Protein AF-A0A143XKQ2-F1 (afdb_monomer_lite)

Secondary structure (DSSP, 8-state):
------S-----------SS-SBS-SEEESSGGGT--TTSPPEEEE-TTT--EEEEE-TT-BBTT---BTTGGGTGGGBPTTTTSSB-SSEEEEEE-TTS-EEEEEEEPBSS-TT-STTS--------EEEEEEE-TTS-B-S-BEEEEETTEE------

Foldseek 3Di:
DDDDDDDDDDDDDPDPQDPDFFWSDQKDAADVVQPDDLPDDFTWTQQRPPRDIDGQADSNQAGPPAQAEPPVVVCVVFAAVCQRRRGRNGMKGKDQDPVRKMKIKGWTDGHPLPQDDVVRGDDDLRFTWIWMFIAGSVRDTPHHIYTQGTRPDGPDDDDD

Structure (mmCIF, N/CA/C/O backbone):
data_AF-A0A143XKQ2-F1
#
_entry.id   AF-A0A143XKQ2-F1
#
loop_
_atom_site.group_PDB
_atom_site.id
_atom_site.type_symbol
_atom_site.label_atom_id
_atom_site.label_alt_id
_atom_site.label_comp_id
_atom_site.label_asym_id
_atom_site.label_entity_id
_atom_site.label_seq_id
_atom_site.pdbx_PDB_ins_code
_atom_site.Cartn_x
_atom_site.Cartn_y
_atom_site.Cartn_z
_atom_site.occupancy
_atom_site.B_iso_or_equiv
_atom_site.auth_seq_id
_atom_site.auth_comp_id
_atom_site.auth_asym_id
_atom_site.auth_atom_id
_atom_site.pdbx_PDB_model_num
ATOM 1 N N . MET A 1 1 ? 0.041 45.764 -10.660 1.00 35.25 1 MET A N 1
ATOM 2 C CA . MET A 1 1 ? 0.564 44.542 -11.316 1.00 35.25 1 MET A CA 1
ATOM 3 C C . MET A 1 1 ? 1.151 43.621 -10.250 1.00 35.25 1 MET A C 1
ATOM 5 O O . MET A 1 1 ? 2.042 44.050 -9.536 1.00 35.25 1 MET A O 1
ATOM 9 N N . LYS A 1 2 ? 0.608 42.405 -10.085 1.00 35.50 2 LYS A N 1
ATOM 10 C CA . LYS A 1 2 ? 1.084 41.370 -9.143 1.00 35.50 2 LYS A CA 1
ATOM 11 C C . LYS A 1 2 ? 1.780 40.246 -9.924 1.00 35.50 2 LYS A C 1
ATOM 13 O O . LYS A 1 2 ? 1.107 39.604 -10.721 1.00 35.50 2 LYS A O 1
ATOM 18 N N . LYS A 1 3 ? 3.065 39.996 -9.649 1.00 36.78 3 LYS A N 1
ATOM 19 C CA . LYS A 1 3 ? 3.848 38.750 -9.857 1.00 36.78 3 LYS A CA 1
ATOM 20 C C . LYS A 1 3 ? 5.045 38.849 -8.883 1.00 36.78 3 LYS A C 1
ATOM 22 O O . LYS A 1 3 ? 5.564 39.944 -8.738 1.00 36.78 3 LYS A O 1
ATOM 27 N N . ASN A 1 4 ? 5.502 37.853 -8.125 1.00 32.88 4 ASN A N 1
ATOM 28 C CA . ASN A 1 4 ? 5.405 36.399 -8.219 1.00 32.88 4 ASN A CA 1
ATOM 29 C C . ASN A 1 4 ? 5.276 35.765 -6.819 1.00 32.88 4 ASN A C 1
ATOM 31 O O . ASN A 1 4 ? 5.901 36.213 -5.861 1.00 32.88 4 ASN A O 1
ATOM 35 N N . LYS A 1 5 ? 4.472 34.699 -6.743 1.00 48.22 5 LYS A N 1
ATOM 36 C CA . LYS A 1 5 ? 4.457 33.692 -5.671 1.00 48.22 5 LYS A CA 1
ATOM 37 C C . LYS A 1 5 ? 5.546 32.640 -5.958 1.00 48.22 5 LYS A C 1
ATOM 39 O O . LYS A 1 5 ? 5.983 32.543 -7.101 1.00 48.22 5 LYS A O 1
ATOM 44 N N . ASN A 1 6 ? 5.869 31.827 -4.947 1.00 41.97 6 ASN A N 1
ATOM 45 C CA . ASN A 1 6 ? 6.800 30.677 -4.933 1.00 41.97 6 ASN A CA 1
ATOM 46 C C . ASN A 1 6 ? 8.222 31.118 -4.531 1.00 41.97 6 ASN A C 1
ATOM 48 O O . ASN A 1 6 ? 8.847 31.905 -5.227 1.00 41.97 6 ASN A O 1
ATOM 52 N N . HIS A 1 7 ? 8.809 30.721 -3.400 1.00 35.50 7 HIS A N 1
ATOM 53 C CA . HIS A 1 7 ? 9.115 29.337 -3.012 1.00 35.50 7 HIS A CA 1
ATOM 54 C C . HIS A 1 7 ? 9.458 29.239 -1.510 1.00 35.50 7 HIS A C 1
ATOM 56 O O . HIS A 1 7 ? 10.506 28.730 -1.124 1.00 35.50 7 HIS A O 1
ATOM 62 N N . LYS A 1 8 ? 8.624 29.796 -0.629 1.00 30.66 8 LYS A N 1
ATOM 63 C CA . LYS A 1 8 ? 8.932 29.812 0.809 1.00 30.66 8 LYS A CA 1
ATOM 64 C C . LYS A 1 8 ? 7.759 29.318 1.636 1.00 30.66 8 LYS A C 1
ATOM 66 O O . LYS A 1 8 ? 7.209 30.060 2.436 1.00 30.66 8 LYS A O 1
ATOM 71 N N . TRP A 1 9 ? 7.364 28.070 1.414 1.00 31.11 9 TRP A N 1
ATOM 72 C CA . TRP A 1 9 ? 6.480 27.381 2.341 1.00 31.11 9 TRP A CA 1
ATOM 73 C C . TRP A 1 9 ? 6.950 25.953 2.559 1.00 31.11 9 TRP A C 1
ATOM 75 O O . TRP A 1 9 ? 7.309 25.261 1.615 1.00 31.11 9 TRP A O 1
ATOM 85 N N . ILE A 1 10 ? 6.821 25.557 3.825 1.00 40.94 10 ILE A N 1
ATOM 86 C CA . ILE A 1 10 ? 6.933 24.211 4.377 1.00 40.94 10 ILE A CA 1
ATOM 87 C C . ILE A 1 10 ? 8.369 23.839 4.763 1.00 40.94 10 ILE A C 1
ATOM 89 O O . ILE A 1 10 ? 9.165 23.405 3.948 1.00 40.94 10 ILE A O 1
ATOM 93 N N . ILE A 1 11 ? 8.700 24.087 6.033 1.00 38.91 11 ILE A N 1
ATOM 94 C CA . ILE A 1 11 ? 9.202 23.120 7.031 1.00 38.91 11 ILE A CA 1
ATOM 95 C C . ILE A 1 11 ? 9.526 23.965 8.269 1.00 38.91 11 ILE A C 1
ATOM 97 O O . ILE A 1 11 ? 10.622 24.494 8.425 1.00 38.91 11 ILE A O 1
ATOM 101 N N . LYS A 1 12 ? 8.518 24.167 9.114 1.00 32.38 12 LYS A N 1
ATOM 102 C CA . LYS A 1 12 ? 8.643 24.500 10.539 1.00 32.38 12 LYS A CA 1
ATOM 103 C C . LYS A 1 12 ? 7.234 24.480 11.106 1.00 32.38 12 LYS A C 1
ATOM 105 O O . LYS A 1 12 ? 6.545 25.488 11.073 1.00 32.38 12 LYS A O 1
ATOM 110 N N . ASN A 1 13 ? 6.804 23.282 11.469 1.00 29.53 13 ASN A N 1
ATOM 111 C CA . ASN A 1 13 ? 5.953 22.967 12.609 1.00 29.53 13 ASN A CA 1
ATOM 112 C C . ASN A 1 13 ? 5.901 21.441 12.647 1.00 29.53 13 ASN A C 1
ATOM 114 O O . ASN A 1 13 ? 5.553 20.812 11.649 1.00 29.53 13 ASN A O 1
ATOM 118 N N . TYR A 1 14 ? 6.346 20.858 13.759 1.00 41.28 14 TYR A N 1
ATOM 119 C CA . TYR A 1 14 ? 5.989 19.489 14.107 1.00 41.28 14 TYR A CA 1
ATOM 120 C C . TYR A 1 14 ? 4.462 19.433 14.072 1.00 41.28 14 TYR A C 1
ATOM 122 O O . TYR A 1 14 ? 3.805 20.143 14.830 1.00 41.28 14 TYR A O 1
ATOM 130 N N . VAL A 1 15 ? 3.916 18.703 13.105 1.00 34.47 15 VAL A N 1
ATOM 131 C CA . VAL A 1 15 ? 2.475 18.504 12.985 1.00 34.47 15 VAL A CA 1
ATOM 132 C C . VAL A 1 15 ? 2.133 17.403 13.976 1.00 34.47 15 VAL A C 1
ATOM 134 O O . VAL A 1 15 ? 2.682 16.306 13.886 1.00 34.47 15 VAL A O 1
ATOM 137 N N . GLU A 1 16 ? 1.296 17.729 14.956 1.00 37.97 16 GLU A N 1
ATOM 138 C CA . GLU A 1 16 ? 0.669 16.754 15.842 1.00 37.97 16 GLU A CA 1
ATOM 139 C C . GLU A 1 16 ? 0.089 15.613 14.999 1.00 37.97 16 GLU A C 1
ATOM 141 O O . GLU A 1 16 ? -0.654 15.843 14.042 1.00 37.97 16 GLU A O 1
ATOM 146 N N . THR A 1 17 ? 0.473 14.381 15.333 1.00 43.38 17 THR A N 1
ATOM 147 C CA . THR A 1 17 ? -0.128 13.153 14.804 1.00 43.38 17 THR A CA 1
ATOM 148 C C . THR A 1 17 ? -1.656 13.296 14.848 1.00 43.38 17 THR A C 1
ATOM 150 O O . THR A 1 17 ? -2.164 13.695 15.900 1.00 43.38 17 THR A O 1
ATOM 153 N N . PRO A 1 18 ? -2.399 13.013 13.759 1.00 41.81 18 PRO A N 1
ATOM 154 C CA . PRO A 1 18 ? -3.845 13.222 13.728 1.00 41.81 18 PRO A CA 1
ATOM 155 C C . PRO A 1 18 ? -4.526 12.508 14.899 1.00 41.81 18 PRO A C 1
ATOM 157 O O . PRO A 1 18 ? -4.201 11.355 15.183 1.00 41.81 18 PRO A O 1
ATOM 160 N N . SER A 1 19 ? -5.467 13.175 15.572 1.00 48.06 19 SER A N 1
ATOM 161 C CA . SER A 1 19 ? -6.166 12.589 16.720 1.00 48.06 19 SER A CA 1
ATOM 162 C C . SER A 1 19 ? -7.139 11.474 16.330 1.00 48.06 19 SER A C 1
ATOM 164 O O . SER A 1 19 ? -7.484 10.674 17.193 1.00 48.06 19 SER A O 1
ATOM 166 N N . GLU A 1 20 ? -7.588 11.395 15.070 1.00 54.88 20 GLU A N 1
ATOM 167 C CA . GLU A 1 20 ? -8.663 10.475 14.671 1.00 54.88 20 GLU A CA 1
ATOM 168 C C . GLU A 1 20 ? -8.445 9.883 13.262 1.00 54.88 20 GLU A C 1
ATOM 170 O O . GLU A 1 20 ? -8.943 10.373 12.255 1.00 54.88 20 GLU A O 1
ATOM 175 N N . TYR A 1 21 ? -7.661 8.803 13.262 1.00 67.81 21 TYR A N 1
ATOM 176 C CA . TYR A 1 21 ? -7.835 7.548 12.518 1.00 67.81 21 TYR A CA 1
ATOM 177 C C . TYR A 1 21 ? -7.705 7.397 10.983 1.00 67.81 21 TYR A C 1
ATOM 179 O O . TYR A 1 21 ? -7.991 8.311 10.214 1.00 67.81 21 TYR A O 1
ATOM 187 N N . PRO A 1 22 ? -7.350 6.168 10.515 1.00 79.75 22 PRO A N 1
ATOM 188 C CA . PRO A 1 22 ? -6.743 5.073 11.286 1.00 79.75 22 PRO A CA 1
ATOM 189 C C . PRO A 1 22 ? -5.237 4.939 11.066 1.00 79.75 22 PRO A C 1
ATOM 191 O O . PRO A 1 22 ? -4.598 4.210 11.806 1.00 79.75 22 PRO A O 1
ATOM 194 N N . PHE A 1 23 ? -4.643 5.621 10.087 1.00 85.00 23 P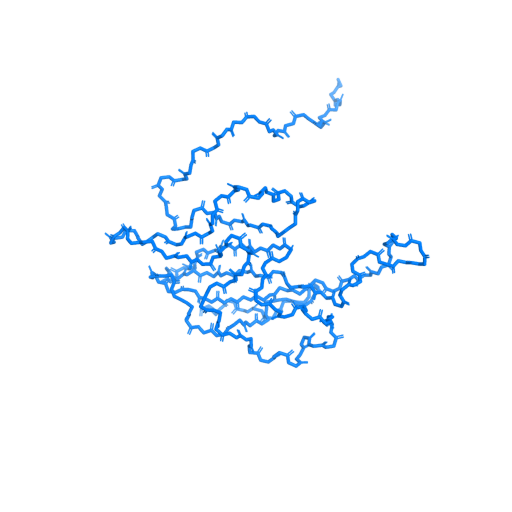HE A N 1
ATOM 195 C CA . PHE A 1 23 ? -3.208 5.507 9.843 1.00 85.00 23 PHE A CA 1
ATOM 196 C C . PHE A 1 23 ? -2.449 6.646 10.515 1.00 85.00 23 PHE A C 1
ATOM 198 O O . PHE A 1 23 ? -2.811 7.814 10.362 1.00 85.00 23 PHE A O 1
ATOM 205 N N . THR A 1 24 ? -1.347 6.324 11.198 1.00 85.44 24 THR A N 1
ATOM 206 C CA . THR A 1 24 ? -0.419 7.337 11.738 1.00 85.44 24 THR A CA 1
ATOM 207 C C . THR A 1 24 ? 0.141 8.239 10.636 1.00 85.44 24 THR A C 1
ATOM 209 O O . THR A 1 24 ? 0.454 9.400 10.894 1.00 85.44 24 THR A O 1
ATOM 212 N N . GLN A 1 25 ? 0.222 7.720 9.405 1.00 82.75 25 GLN A N 1
ATOM 213 C CA . GLN A 1 25 ? 0.564 8.437 8.179 1.00 82.75 25 GLN A CA 1
ATOM 214 C C . GLN A 1 25 ? -0.237 7.899 6.990 1.00 82.75 25 GLN A C 1
ATOM 216 O O . GLN A 1 25 ? -0.273 6.699 6.738 1.00 82.75 25 GLN A O 1
ATOM 221 N N . TRP A 1 26 ? -0.816 8.808 6.208 1.00 83.06 26 TRP A N 1
ATOM 222 C CA . TRP A 1 26 ? -1.581 8.476 5.000 1.00 83.06 26 TRP A CA 1
ATOM 223 C C . TRP A 1 26 ? -0.731 8.391 3.729 1.00 83.06 26 TRP A C 1
ATOM 225 O O . TRP A 1 26 ? -1.185 7.852 2.723 1.00 83.06 26 TRP A O 1
ATOM 235 N N . LEU A 1 27 ? 0.483 8.940 3.765 1.00 82.31 27 LEU A N 1
ATOM 236 C CA . LEU A 1 27 ? 1.441 8.971 2.666 1.00 82.31 27 LEU A CA 1
ATOM 237 C C . LEU A 1 27 ? 2.841 8.774 3.243 1.00 82.31 27 LEU A C 1
ATOM 239 O O . LEU A 1 27 ? 3.224 9.474 4.177 1.00 82.31 27 LEU A O 1
ATOM 243 N N . VAL A 1 28 ? 3.588 7.839 2.670 1.00 80.81 28 VAL A N 1
ATOM 244 C CA . VAL A 1 28 ? 4.942 7.475 3.096 1.00 80.81 28 VAL A CA 1
ATOM 245 C C . VAL A 1 28 ? 5.857 7.361 1.885 1.00 80.81 28 VAL A C 1
ATOM 247 O O . VAL A 1 28 ? 5.417 6.932 0.818 1.00 80.81 28 VAL A O 1
ATOM 250 N N . TYR A 1 29 ? 7.122 7.736 2.067 1.00 79.69 29 TYR A N 1
ATOM 251 C CA . TYR A 1 29 ? 8.178 7.634 1.063 1.00 79.69 29 TYR A CA 1
ATOM 252 C C . TYR A 1 29 ? 9.348 6.796 1.582 1.00 79.69 29 TYR A C 1
ATOM 254 O O . TYR A 1 29 ? 9.602 6.761 2.788 1.00 79.69 29 TYR A O 1
ATOM 262 N N . GLY A 1 30 ? 10.053 6.127 0.669 1.00 71.12 30 GLY A N 1
ATOM 263 C CA . GLY A 1 30 ? 11.114 5.178 1.020 1.00 71.12 30 GLY A CA 1
ATOM 264 C C . GLY A 1 30 ? 12.539 5.713 1.042 1.00 71.12 30 GLY A C 1
ATOM 265 O O . GLY A 1 30 ? 13.379 5.148 1.734 1.00 71.12 30 GLY A O 1
ATOM 266 N N . ALA A 1 31 ? 12.827 6.801 0.323 1.00 68.38 31 ALA A N 1
ATOM 267 C CA . ALA A 1 31 ? 14.176 7.366 0.229 1.00 68.38 31 ALA A CA 1
ATOM 268 C C . ALA A 1 31 ? 14.235 8.818 0.719 1.00 68.38 31 ALA A C 1
ATOM 270 O O . ALA A 1 31 ? 13.273 9.577 0.575 1.00 68.38 31 ALA A O 1
ATOM 271 N N . GLU A 1 32 ? 15.381 9.224 1.283 1.00 63.06 32 GLU A N 1
ATOM 272 C CA . GLU A 1 32 ? 15.579 10.569 1.860 1.00 63.06 32 GLU A CA 1
ATOM 273 C C . GLU A 1 32 ? 15.353 11.684 0.831 1.00 63.06 32 GLU A C 1
ATOM 275 O O . GLU A 1 32 ? 14.764 12.718 1.148 1.00 63.06 32 GLU A O 1
ATOM 280 N N . ILE A 1 33 ? 15.723 11.437 -0.431 1.00 60.19 33 ILE A N 1
ATOM 281 C CA . ILE A 1 33 ? 15.477 12.349 -1.560 1.00 60.19 33 ILE A CA 1
ATOM 282 C C . ILE A 1 33 ? 13.983 12.625 -1.800 1.00 60.19 33 ILE A C 1
ATOM 284 O O . ILE A 1 33 ? 13.633 13.632 -2.410 1.00 60.19 33 ILE A O 1
ATOM 288 N N . TYR A 1 34 ? 13.103 11.756 -1.295 1.00 56.75 34 TYR A N 1
ATOM 289 C CA . TYR A 1 34 ? 11.647 11.873 -1.373 1.00 56.75 34 TYR A CA 1
ATOM 290 C C . TYR A 1 34 ? 11.015 12.321 -0.045 1.00 56.75 34 TYR A C 1
ATOM 292 O O . TYR A 1 34 ? 9.796 12.299 0.097 1.00 56.75 34 TYR A O 1
ATOM 300 N N . GLY A 1 35 ? 11.823 12.771 0.922 1.00 56.03 35 GLY A N 1
ATOM 301 C CA . GLY A 1 35 ? 11.350 13.342 2.184 1.00 56.03 35 GLY A CA 1
ATOM 302 C C . GLY A 1 35 ? 11.303 12.373 3.367 1.00 56.03 35 GLY A C 1
ATOM 303 O O . GLY A 1 35 ? 10.841 12.780 4.429 1.00 56.03 35 GLY A O 1
ATOM 304 N N . TYR A 1 36 ? 11.797 11.139 3.214 1.00 59.69 36 TYR A N 1
ATOM 305 C CA . TYR A 1 36 ? 12.011 10.208 4.329 1.00 59.69 36 TYR A CA 1
ATOM 306 C C . TYR A 1 36 ? 13.019 10.776 5.334 1.00 59.69 36 TYR A C 1
ATOM 308 O O . TYR A 1 36 ? 14.108 11.206 4.952 1.00 59.69 36 TYR A O 1
ATOM 316 N N . LYS A 1 37 ? 12.704 10.704 6.629 1.00 61.12 37 LYS A N 1
ATOM 317 C CA . LYS A 1 37 ? 13.706 10.792 7.694 1.00 61.12 37 LYS A CA 1
ATOM 318 C C . LYS A 1 37 ? 13.745 9.472 8.447 1.00 61.12 37 LYS A C 1
ATOM 320 O O . LYS A 1 37 ? 12.707 8.929 8.808 1.00 61.12 37 LYS A O 1
ATOM 325 N N . LYS A 1 38 ? 14.952 8.995 8.759 1.00 54.94 38 LYS A N 1
ATOM 326 C CA . LYS A 1 38 ? 15.205 7.725 9.469 1.00 54.94 38 LYS A CA 1
ATOM 327 C C . LYS A 1 38 ? 14.473 7.562 10.813 1.00 54.94 38 LYS A C 1
ATOM 329 O O . LYS A 1 38 ? 14.318 6.446 11.287 1.00 54.94 38 LYS A O 1
ATOM 334 N N . ASN A 1 39 ? 14.002 8.664 11.398 1.00 55.28 39 ASN A N 1
ATOM 335 C CA . ASN A 1 39 ? 13.265 8.688 12.662 1.00 55.28 39 ASN A CA 1
ATOM 336 C C . ASN A 1 39 ? 11.785 9.084 12.499 1.00 55.28 39 ASN A C 1
ATOM 338 O O . ASN A 1 39 ? 11.118 9.317 13.506 1.00 55.28 39 ASN A O 1
ATOM 342 N N . ASP A 1 40 ? 11.280 9.221 11.267 1.00 60.03 40 ASP A N 1
ATOM 343 C CA . ASP A 1 40 ? 9.851 9.442 11.053 1.00 60.03 40 ASP A CA 1
ATOM 344 C C . ASP A 1 40 ? 9.085 8.190 11.490 1.00 60.03 40 ASP A C 1
ATOM 346 O O . ASP A 1 40 ? 9.556 7.073 11.244 1.00 60.03 40 ASP A O 1
ATOM 350 N N . PRO A 1 41 ? 7.923 8.353 12.145 1.00 54.97 41 PRO A N 1
ATOM 351 C CA . PRO A 1 41 ? 7.179 7.230 12.683 1.00 54.97 41 PRO A CA 1
ATOM 352 C C . PRO A 1 41 ? 6.903 6.153 11.623 1.00 54.97 41 PRO A C 1
ATOM 354 O O . PRO A 1 41 ? 6.836 6.396 10.415 1.00 54.97 41 PRO A O 1
ATOM 357 N N . VAL A 1 42 ? 6.757 4.927 12.105 1.00 77.38 42 VAL A N 1
ATOM 358 C CA . VAL A 1 42 ? 6.220 3.782 11.364 1.00 77.38 42 VAL A CA 1
ATOM 359 C C . VAL A 1 42 ? 4.795 4.075 10.878 1.00 77.38 42 VAL A C 1
ATOM 361 O O . VAL A 1 42 ? 4.105 4.935 11.442 1.00 77.38 42 VAL A O 1
ATOM 364 N N . VAL A 1 43 ? 4.338 3.371 9.837 1.00 87.94 43 VAL A N 1
ATOM 365 C CA . VAL A 1 43 ? 2.907 3.395 9.504 1.00 87.94 43 VAL A CA 1
ATOM 366 C C . VAL A 1 43 ? 2.226 2.337 10.349 1.00 87.94 43 VAL A C 1
ATOM 368 O O . VAL A 1 43 ? 2.437 1.142 10.145 1.00 87.94 43 VAL A O 1
ATOM 371 N N . GLU A 1 44 ? 1.409 2.788 11.290 1.00 90.00 44 GLU A N 1
ATOM 372 C CA . GLU A 1 44 ? 0.532 1.934 12.078 1.00 90.00 44 GLU A CA 1
ATOM 373 C C . GLU A 1 44 ? -0.906 2.210 11.668 1.00 90.00 44 GLU A C 1
ATOM 375 O O . GLU A 1 44 ? -1.294 3.365 11.479 1.00 90.00 44 GLU A O 1
ATOM 380 N N . PHE A 1 45 ? -1.686 1.146 11.563 1.00 91.12 45 PHE A N 1
ATOM 381 C CA . PHE A 1 45 ? -3.128 1.190 11.648 1.00 91.12 45 PHE A CA 1
ATOM 382 C C . PHE A 1 45 ? -3.529 1.225 13.124 1.00 91.12 45 PHE A C 1
ATOM 384 O O . PHE A 1 45 ? -3.007 0.464 13.935 1.00 91.12 45 PHE A O 1
ATOM 391 N N . VAL A 1 46 ? -4.459 2.098 13.477 1.00 89.31 46 VAL A N 1
ATOM 392 C CA . VAL A 1 46 ? -5.038 2.215 14.808 1.00 89.31 46 VAL A CA 1
ATOM 393 C C . VAL A 1 46 ? -6.520 1.908 14.670 1.00 89.31 46 VAL A C 1
ATOM 395 O O . VAL A 1 46 ? -7.237 2.629 13.979 1.00 89.31 46 VAL A O 1
ATOM 398 N N . ASN A 1 47 ? -6.984 0.846 15.318 1.00 84.88 47 ASN A N 1
ATOM 399 C CA . ASN A 1 47 ? -8.400 0.514 15.351 1.00 84.88 47 ASN A CA 1
ATOM 400 C C . ASN A 1 47 ? -9.155 1.579 16.168 1.00 84.88 47 ASN A C 1
ATOM 402 O O . ASN A 1 47 ? -8.761 1.915 17.293 1.00 84.88 47 ASN A O 1
ATOM 406 N N . GLU A 1 48 ? -10.229 2.136 15.600 1.00 78.12 48 GLU A N 1
ATOM 407 C CA . GLU A 1 48 ? -10.966 3.225 16.249 1.00 78.12 48 GLU A CA 1
ATOM 408 C C . GLU A 1 48 ? -11.690 2.806 17.522 1.00 78.12 48 GLU A C 1
ATOM 410 O O . GLU A 1 48 ? -11.748 3.565 18.497 1.00 78.12 48 GLU A O 1
ATOM 415 N N . GLU A 1 49 ? -12.191 1.579 17.526 1.00 82.00 49 GLU A N 1
ATOM 416 C CA . GLU A 1 49 ? -13.024 1.023 18.579 1.00 82.00 49 GLU A CA 1
ATOM 417 C C . GLU A 1 49 ? -12.159 0.442 19.699 1.00 82.00 49 GLU A C 1
ATOM 419 O O . GLU A 1 49 ? -12.328 0.801 20.864 1.00 82.00 49 GLU A O 1
ATOM 424 N N . THR A 1 50 ? -11.184 -0.401 19.351 1.00 84.81 50 THR A N 1
ATOM 425 C CA . THR A 1 50 ? -10.362 -1.127 20.332 1.00 84.81 50 THR A CA 1
ATOM 426 C C . THR A 1 50 ? -9.127 -0.349 20.780 1.00 84.81 50 THR A C 1
ATOM 428 O O . THR A 1 50 ? -8.531 -0.682 21.803 1.00 84.81 50 THR A O 1
ATOM 431 N N . LYS A 1 51 ? -8.738 0.704 20.043 1.00 82.88 51 LYS A N 1
ATOM 432 C CA . LYS A 1 51 ? -7.464 1.437 20.200 1.00 82.88 51 LYS A CA 1
ATOM 433 C C . LYS A 1 51 ? -6.217 0.582 19.952 1.00 82.88 51 LYS A C 1
ATOM 435 O O . LYS A 1 51 ? -5.102 1.058 20.180 1.00 82.88 51 LYS A O 1
ATOM 440 N N . GLU A 1 52 ? -6.385 -0.651 19.479 1.00 86.56 52 GLU A N 1
ATOM 441 C CA . GLU A 1 52 ? -5.275 -1.524 19.121 1.00 86.56 52 GLU A CA 1
ATOM 442 C C . GLU A 1 52 ? -4.491 -0.934 17.955 1.00 86.56 52 GLU A C 1
ATOM 444 O O . GLU A 1 52 ? -5.044 -0.291 17.060 1.00 86.56 52 GLU A O 1
ATOM 449 N N . ARG A 1 53 ? -3.177 -1.147 17.987 1.00 88.69 53 ARG A N 1
ATOM 450 C CA . ARG A 1 53 ? -2.248 -0.669 16.970 1.00 88.69 53 ARG A CA 1
ATOM 451 C C . ARG A 1 53 ? -1.658 -1.857 16.241 1.00 88.69 53 ARG A C 1
ATOM 453 O O . ARG A 1 53 ? -1.164 -2.785 16.878 1.00 88.69 53 ARG A O 1
ATOM 460 N N . LYS A 1 54 ? -1.658 -1.789 14.917 1.00 90.94 54 LYS A N 1
ATOM 461 C CA . LYS A 1 54 ? -1.039 -2.775 14.045 1.00 90.94 54 LYS A CA 1
ATOM 462 C C . LYS A 1 54 ? -0.056 -2.087 13.112 1.00 90.94 54 LYS A C 1
ATOM 464 O O . LYS A 1 54 ? -0.403 -1.134 12.424 1.00 90.94 54 LYS A O 1
ATOM 469 N N . MET A 1 55 ? 1.181 -2.565 13.086 1.00 91.88 55 MET A N 1
ATOM 470 C CA . MET A 1 55 ? 2.190 -2.056 12.162 1.00 91.88 55 MET A CA 1
ATOM 471 C C . MET A 1 55 ? 1.874 -2.528 10.742 1.00 91.88 55 MET A C 1
ATOM 473 O O . MET A 1 55 ? 1.671 -3.716 10.522 1.00 91.88 55 MET A O 1
ATOM 477 N N . ILE A 1 56 ? 1.856 -1.594 9.794 1.00 94.31 56 ILE A N 1
ATOM 478 C CA . ILE A 1 56 ? 1.634 -1.860 8.367 1.00 94.31 56 ILE A CA 1
ATOM 479 C C . ILE A 1 56 ? 2.935 -1.682 7.589 1.00 94.31 56 ILE A C 1
ATOM 481 O O . ILE A 1 56 ? 3.225 -2.458 6.684 1.00 94.31 56 ILE A O 1
ATOM 485 N N . ILE A 1 57 ? 3.736 -0.674 7.954 1.00 92.38 57 ILE A N 1
ATOM 486 C CA . ILE A 1 57 ? 5.069 -0.448 7.385 1.00 92.38 57 ILE A CA 1
ATOM 487 C C . ILE A 1 57 ? 6.066 -0.244 8.522 1.00 92.38 57 ILE A C 1
ATOM 489 O O . ILE A 1 57 ? 5.893 0.668 9.339 1.00 92.38 57 ILE A O 1
ATOM 493 N N . ASN A 1 58 ? 7.102 -1.086 8.558 1.00 89.62 58 ASN A N 1
ATOM 494 C CA . ASN A 1 58 ? 8.135 -1.058 9.591 1.00 89.62 58 ASN A CA 1
ATOM 495 C C . ASN A 1 58 ? 9.174 0.063 9.355 1.00 89.62 58 ASN A C 1
ATOM 497 O O . ASN A 1 58 ? 9.082 0.864 8.419 1.00 89.62 58 ASN A O 1
ATOM 501 N N . TRP A 1 59 ? 10.172 0.142 10.235 1.00 84.06 59 TRP A N 1
ATOM 502 C CA . TRP A 1 59 ? 11.236 1.150 10.170 1.00 84.06 59 TRP A CA 1
ATOM 503 C C . TRP A 1 59 ? 12.234 0.918 9.017 1.00 84.06 59 TRP A C 1
ATOM 505 O O . TRP A 1 59 ? 12.875 1.869 8.578 1.00 84.06 59 TRP A O 1
ATOM 515 N N . GLU A 1 60 ? 12.323 -0.306 8.488 1.00 85.31 60 GLU A N 1
ATOM 516 C CA . GLU A 1 60 ? 13.070 -0.665 7.266 1.00 85.31 60 GLU A CA 1
ATOM 517 C C . GLU A 1 60 ? 12.252 -0.425 5.990 1.00 85.31 60 GLU A C 1
ATOM 519 O O . GLU A 1 60 ? 12.725 -0.681 4.886 1.00 85.31 60 GLU A O 1
ATOM 524 N N . ARG A 1 61 ? 11.036 0.118 6.134 1.00 85.75 61 ARG A N 1
ATOM 525 C CA . ARG A 1 61 ? 10.052 0.339 5.070 1.00 85.75 61 ARG A CA 1
ATOM 526 C C . ARG A 1 61 ? 9.462 -0.935 4.478 1.00 85.75 61 ARG A C 1
ATOM 528 O O . ARG A 1 61 ? 8.771 -0.842 3.466 1.00 85.75 61 ARG A O 1
ATOM 535 N N . ASP A 1 62 ? 9.632 -2.079 5.125 1.00 91.31 62 ASP A N 1
ATOM 536 C CA . ASP A 1 62 ? 8.947 -3.300 4.722 1.00 91.31 62 ASP A CA 1
ATOM 537 C C . ASP A 1 62 ? 7.456 -3.209 5.027 1.00 91.31 62 ASP A C 1
ATOM 539 O O . ASP A 1 62 ? 7.038 -2.711 6.077 1.00 91.31 62 ASP A O 1
ATOM 543 N N . ILE A 1 63 ? 6.659 -3.732 4.105 1.00 94.56 63 ILE A N 1
ATOM 544 C CA . ILE A 1 63 ? 5.233 -3.963 4.266 1.00 94.56 63 ILE A CA 1
ATOM 545 C C . ILE A 1 63 ? 5.077 -5.210 5.141 1.00 94.56 63 ILE A C 1
ATOM 547 O O . ILE A 1 63 ? 5.427 -6.320 4.736 1.00 94.56 63 ILE A O 1
ATOM 551 N N . VAL A 1 64 ? 4.565 -5.021 6.354 1.00 94.62 64 VAL A N 1
ATOM 552 C CA . VAL A 1 64 ? 4.350 -6.095 7.334 1.00 94.62 64 VAL A CA 1
ATOM 553 C C . VAL A 1 64 ? 3.165 -6.959 6.898 1.00 94.62 64 VAL A C 1
ATOM 555 O O . VAL A 1 64 ? 2.217 -6.449 6.306 1.00 94.62 64 VAL A O 1
ATOM 558 N N . ASP A 1 65 ? 3.219 -8.266 7.172 1.00 95.38 65 ASP A N 1
ATOM 559 C CA . ASP A 1 65 ? 2.194 -9.244 6.767 1.00 95.38 65 ASP A CA 1
ATOM 560 C C . ASP A 1 65 ? 1.896 -9.223 5.255 1.00 95.38 65 ASP A C 1
ATOM 562 O O . ASP A 1 65 ? 0.750 -9.349 4.819 1.00 95.38 65 ASP A O 1
ATOM 566 N N . PHE A 1 66 ? 2.940 -9.039 4.437 1.00 96.19 66 PHE A N 1
ATOM 567 C CA . PHE A 1 66 ? 2.807 -8.903 2.991 1.00 96.19 66 PHE A CA 1
ATOM 568 C C . PHE A 1 66 ? 2.051 -10.090 2.353 1.00 96.19 66 PHE A C 1
ATOM 570 O O . PHE A 1 66 ? 2.543 -11.221 2.379 1.00 96.19 66 PHE A O 1
ATOM 577 N N . PRO A 1 67 ? 0.897 -9.852 1.702 1.00 96.62 67 PRO A N 1
ATOM 578 C CA . PRO A 1 67 ? 0.012 -10.914 1.218 1.00 96.62 67 PRO A CA 1
ATOM 579 C C . PRO A 1 67 ? 0.422 -11.488 -0.151 1.00 96.62 67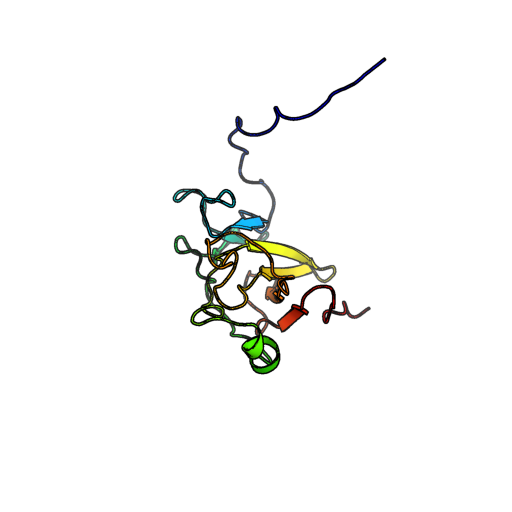 PRO A C 1
ATOM 581 O O . PRO A 1 67 ? -0.304 -12.297 -0.730 1.00 96.62 67 PRO A O 1
ATOM 584 N N . GLY A 1 68 ? 1.559 -11.058 -0.706 1.00 95.56 68 GLY A N 1
ATOM 585 C CA . GLY A 1 68 ? 1.977 -11.397 -2.064 1.00 95.56 68 GLY A CA 1
ATOM 586 C C . GLY A 1 68 ? 1.355 -10.496 -3.135 1.00 95.56 68 GLY A C 1
ATOM 587 O O . GLY A 1 68 ? 0.661 -9.524 -2.838 1.00 95.56 68 GLY A O 1
ATOM 588 N N . ILE A 1 69 ? 1.626 -10.824 -4.401 1.00 95.50 69 ILE A N 1
ATOM 589 C CA . ILE A 1 69 ? 1.152 -10.092 -5.586 1.00 95.50 69 ILE A CA 1
ATOM 590 C C . ILE A 1 69 ? 0.449 -11.078 -6.520 1.00 95.50 69 ILE A C 1
ATOM 592 O O . ILE A 1 69 ? 1.021 -12.101 -6.899 1.00 95.50 69 ILE A O 1
ATOM 596 N N . GLU A 1 70 ? -0.782 -10.760 -6.901 1.00 94.69 70 GLU A N 1
ATOM 597 C CA . GLU A 1 70 ? -1.565 -11.505 -7.883 1.00 94.69 70 GLU A CA 1
ATOM 598 C C . GLU A 1 70 ? -1.122 -11.139 -9.307 1.00 94.69 70 GLU A C 1
ATOM 600 O O . GLU A 1 70 ? -0.878 -9.968 -9.598 1.00 94.69 70 GLU A O 1
ATOM 605 N N . ASN A 1 71 ? -1.035 -12.132 -10.200 1.00 88.31 71 ASN A N 1
ATOM 606 C CA . ASN A 1 71 ? -0.633 -11.957 -11.605 1.00 88.31 71 ASN A CA 1
ATOM 607 C C . ASN A 1 71 ? 0.686 -11.179 -11.770 1.00 88.31 71 ASN A C 1
ATOM 609 O O . ASN A 1 71 ? 0.830 -10.347 -12.662 1.00 88.31 71 ASN A O 1
ATOM 613 N N . LYS A 1 72 ? 1.672 -11.459 -10.904 1.00 87.75 72 LYS A N 1
ATOM 614 C CA . LYS A 1 72 ? 2.993 -10.8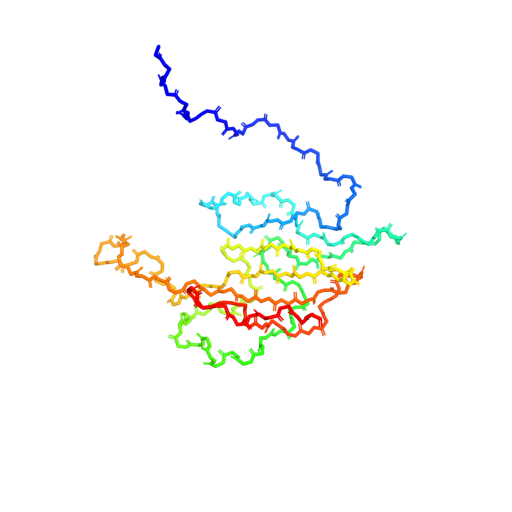05 -10.928 1.00 87.75 72 LYS A CA 1
ATOM 615 C C . LYS A 1 72 ? 3.666 -10.852 -12.309 1.00 87.75 72 LYS A C 1
ATOM 617 O O . LYS A 1 72 ? 4.404 -9.935 -12.653 1.00 87.75 72 LYS A O 1
ATOM 622 N N . ASP A 1 73 ? 3.399 -11.889 -13.101 1.00 88.19 73 ASP A N 1
ATOM 623 C CA . ASP A 1 73 ? 4.017 -12.087 -14.414 1.00 88.19 73 ASP A CA 1
ATOM 624 C C . ASP A 1 73 ? 3.640 -10.978 -15.412 1.00 88.19 73 ASP A C 1
ATOM 626 O O . ASP A 1 73 ? 4.432 -10.668 -16.297 1.00 88.19 73 ASP A O 1
ATOM 630 N N . ASP A 1 74 ? 2.503 -10.299 -15.216 1.00 86.00 74 ASP A N 1
ATOM 631 C CA . ASP A 1 74 ? 2.069 -9.165 -16.046 1.00 86.00 74 ASP A CA 1
ATOM 632 C C . ASP A 1 74 ? 2.940 -7.916 -15.844 1.00 86.00 74 ASP A C 1
ATOM 634 O O . ASP A 1 74 ? 3.010 -7.047 -16.717 1.00 86.00 74 ASP A O 1
ATOM 638 N N . ILE A 1 75 ? 3.591 -7.804 -14.681 1.00 84.94 75 ILE A N 1
ATOM 639 C CA . ILE A 1 75 ? 4.439 -6.661 -14.333 1.00 84.94 75 ILE A CA 1
ATOM 640 C C . ILE A 1 75 ? 5.929 -6.988 -14.410 1.00 84.94 75 ILE A C 1
ATOM 642 O O . ILE A 1 75 ? 6.708 -6.065 -14.623 1.00 84.94 75 ILE A O 1
ATOM 646 N N . LEU A 1 76 ? 6.333 -8.264 -14.318 1.00 84.56 76 LEU A N 1
ATOM 647 C CA . LEU A 1 76 ? 7.739 -8.695 -14.395 1.00 84.56 76 LEU A CA 1
ATOM 648 C C . LEU A 1 76 ? 8.534 -8.107 -15.578 1.00 84.56 76 LEU A C 1
ATOM 650 O O . LEU A 1 76 ? 9.677 -7.723 -15.343 1.00 84.56 76 LEU A O 1
ATOM 654 N N . PRO A 1 77 ? 7.985 -7.960 -16.805 1.00 84.06 77 PRO A N 1
ATOM 655 C CA . PRO A 1 77 ? 8.721 -7.364 -17.925 1.00 84.06 77 PRO A CA 1
ATOM 656 C C . PRO A 1 77 ? 9.156 -5.911 -17.703 1.00 84.06 77 PRO A C 1
ATOM 658 O O . PRO A 1 77 ? 10.027 -5.422 -18.414 1.00 84.06 77 PRO A O 1
ATOM 661 N N . TYR A 1 78 ? 8.536 -5.220 -16.746 1.00 78.31 78 TYR A N 1
ATOM 662 C CA . TYR A 1 78 ? 8.867 -3.849 -16.375 1.00 78.31 78 TYR A CA 1
ATOM 663 C C . TYR A 1 78 ? 9.744 -3.778 -15.121 1.00 78.31 78 TYR A C 1
ATOM 665 O O . TYR A 1 78 ? 10.149 -2.686 -14.747 1.00 78.31 78 TYR A O 1
ATOM 673 N N . MET A 1 79 ? 9.997 -4.893 -14.430 1.00 77.62 79 MET A N 1
ATOM 674 C CA . MET A 1 79 ? 10.611 -4.915 -13.098 1.00 77.62 79 MET A CA 1
ATOM 675 C C . MET A 1 79 ? 12.102 -5.213 -13.151 1.00 77.62 79 MET A C 1
ATOM 677 O O . MET A 1 79 ? 12.576 -5.990 -13.976 1.00 77.62 79 MET A O 1
ATOM 681 N N . GLY A 1 80 ? 12.831 -4.621 -12.210 1.00 72.38 80 GLY A N 1
ATOM 682 C CA . GLY A 1 80 ? 14.248 -4.886 -11.997 1.00 72.38 80 GLY A CA 1
ATOM 683 C C . GLY A 1 80 ? 14.422 -5.953 -10.945 1.00 72.38 80 GLY A C 1
ATOM 684 O O . GLY A 1 80 ? 13.480 -6.308 -10.225 1.00 72.38 80 GLY A O 1
ATOM 685 N N . GLU A 1 81 ? 15.648 -6.437 -10.803 1.00 72.31 81 GLU A N 1
ATOM 686 C CA . GLU A 1 81 ? 15.981 -7.285 -9.667 1.00 72.31 81 GLU A CA 1
ATOM 687 C C . GLU A 1 81 ? 15.615 -6.571 -8.352 1.00 72.31 81 GLU A C 1
ATOM 689 O O . GLU A 1 81 ? 15.822 -5.368 -8.197 1.00 72.31 81 GLU A O 1
ATOM 694 N N . GLY A 1 82 ? 14.966 -7.290 -7.434 1.00 73.88 82 GLY A N 1
ATOM 695 C CA . GLY A 1 82 ? 14.529 -6.745 -6.143 1.00 73.88 82 GLY A CA 1
ATOM 696 C C . GLY A 1 82 ? 13.310 -5.811 -6.177 1.00 73.88 82 GLY A C 1
ATOM 697 O O . GLY A 1 82 ? 12.792 -5.475 -5.119 1.00 73.88 82 GLY A O 1
ATOM 698 N N . SER A 1 83 ? 12.774 -5.446 -7.347 1.00 74.81 83 SER A N 1
ATOM 699 C CA . SER A 1 83 ? 11.683 -4.456 -7.463 1.00 74.81 83 SER A CA 1
ATOM 700 C C . SER A 1 83 ? 10.349 -4.869 -6.825 1.00 74.81 83 SER A C 1
ATOM 702 O O . SER A 1 83 ? 9.510 -4.018 -6.529 1.00 74.81 83 SER A O 1
ATOM 704 N N . LEU A 1 84 ? 10.148 -6.174 -6.619 1.00 82.75 84 LEU A N 1
ATOM 705 C CA . LEU A 1 84 ? 8.968 -6.742 -5.957 1.00 82.75 84 LEU A CA 1
ATOM 706 C C . LEU A 1 84 ? 9.245 -7.183 -4.514 1.00 82.75 84 LEU A C 1
ATOM 708 O O . LEU A 1 84 ? 8.389 -7.824 -3.903 1.00 82.75 84 LEU A O 1
ATOM 712 N N . TYR A 1 85 ? 10.426 -6.869 -3.969 1.00 88.56 85 TYR A N 1
ATOM 713 C CA . TYR A 1 85 ? 10.652 -7.002 -2.534 1.00 88.56 85 TYR A CA 1
ATOM 714 C C . TYR A 1 85 ? 9.625 -6.112 -1.812 1.00 88.56 85 TYR A C 1
ATOM 716 O O . TYR A 1 85 ? 9.409 -4.982 -2.260 1.00 88.56 85 TYR A O 1
ATOM 724 N N . PRO A 1 86 ? 8.935 -6.603 -0.766 1.00 91.44 86 PRO A N 1
ATOM 725 C CA . PRO A 1 86 ? 7.807 -5.912 -0.146 1.00 91.44 86 PRO A CA 1
ATOM 726 C C . PRO A 1 86 ? 8.269 -4.741 0.722 1.00 91.44 86 PRO A C 1
ATOM 728 O O . PRO A 1 86 ? 8.039 -4.721 1.922 1.00 91.44 86 PRO A O 1
ATOM 731 N N . GLN A 1 87 ? 8.914 -3.758 0.105 1.00 89.12 87 GLN A N 1
ATOM 732 C CA . GLN A 1 87 ? 9.471 -2.576 0.733 1.00 89.12 87 GLN A CA 1
ATOM 733 C C . GLN A 1 87 ? 9.012 -1.330 -0.017 1.00 89.12 87 GLN A C 1
ATOM 735 O O . GLN A 1 87 ? 9.074 -1.224 -1.246 1.00 89.12 87 GLN A O 1
ATOM 740 N N . VAL A 1 88 ? 8.563 -0.335 0.735 1.00 86.94 88 VAL A N 1
ATOM 741 C CA . VAL A 1 88 ? 8.206 0.970 0.195 1.00 86.94 88 VAL A CA 1
ATOM 742 C C . VAL A 1 88 ? 9.485 1.758 -0.058 1.00 86.94 88 VAL A C 1
ATOM 744 O O . VAL A 1 88 ? 9.898 2.538 0.788 1.00 86.94 88 VAL A O 1
ATOM 747 N N . ALA A 1 89 ? 10.100 1.565 -1.228 1.00 80.81 89 ALA A N 1
ATOM 748 C CA . ALA A 1 89 ? 11.275 2.326 -1.671 1.00 80.81 89 ALA A CA 1
ATOM 749 C C . ALA A 1 89 ? 10.911 3.700 -2.277 1.00 80.81 89 ALA A C 1
ATOM 751 O O . ALA A 1 89 ? 11.634 4.681 -2.104 1.00 80.81 89 ALA A O 1
ATOM 752 N N . TYR A 1 90 ? 9.758 3.791 -2.949 1.00 79.25 90 TYR A N 1
ATOM 753 C CA . TYR A 1 90 ? 9.287 5.021 -3.596 1.00 79.25 90 TYR A CA 1
ATOM 754 C C . TYR A 1 90 ? 8.242 5.701 -2.742 1.00 79.25 90 TYR A C 1
ATOM 756 O O . TYR A 1 90 ? 8.544 6.655 -2.031 1.00 79.25 90 TYR A O 1
ATOM 764 N N . GLY A 1 91 ? 7.019 5.182 -2.781 1.00 84.81 91 GLY A N 1
ATOM 765 C CA . GLY A 1 91 ? 5.963 5.681 -1.934 1.00 84.81 91 GLY A CA 1
ATOM 766 C C . GLY A 1 91 ? 4.762 4.763 -1.877 1.00 84.81 91 GLY A C 1
ATOM 767 O O . GLY A 1 91 ? 4.508 3.960 -2.779 1.00 84.81 91 GLY A O 1
ATOM 768 N N . ALA A 1 92 ? 4.024 4.911 -0.792 1.00 89.62 92 ALA A N 1
ATOM 769 C CA . ALA A 1 92 ? 2.733 4.291 -0.612 1.00 89.62 92 ALA A CA 1
ATOM 770 C C . ALA A 1 92 ? 1.760 5.294 -0.001 1.00 89.62 92 ALA A C 1
ATOM 772 O O . ALA A 1 92 ? 2.158 6.209 0.723 1.00 89.62 92 ALA A O 1
ATOM 773 N N . CYS A 1 93 ? 0.480 5.135 -0.300 1.00 89.81 93 CYS A N 1
ATOM 774 C CA . CYS A 1 93 ? -0.563 5.909 0.345 1.00 89.81 93 CYS A CA 1
ATOM 775 C C . CYS A 1 93 ? -1.778 5.053 0.660 1.00 89.81 93 CYS A C 1
ATOM 777 O O . CYS A 1 93 ? -1.966 3.978 0.095 1.00 89.81 93 CYS A O 1
ATOM 779 N N . PHE A 1 94 ? -2.599 5.554 1.571 1.00 90.50 94 PHE A N 1
ATOM 780 C CA . PHE A 1 94 ? -3.796 4.879 2.039 1.00 90.50 94 PHE A CA 1
ATOM 781 C C . PHE A 1 94 ? -5.034 5.678 1.643 1.00 90.50 94 PHE A C 1
ATOM 783 O O . PHE A 1 94 ? -4.997 6.905 1.538 1.00 90.50 94 PHE A O 1
ATOM 790 N N . GLN A 1 95 ? -6.138 4.984 1.397 1.00 87.69 95 GLN A N 1
ATOM 791 C CA . GLN A 1 95 ? -7.435 5.575 1.079 1.00 87.69 95 GLN A CA 1
ATOM 792 C C . GLN A 1 95 ? -8.529 4.819 1.827 1.00 87.69 95 GLN A C 1
ATOM 794 O O . GLN A 1 95 ? -8.451 3.601 1.971 1.00 87.69 95 GLN A O 1
ATOM 799 N N . LYS A 1 96 ? -9.548 5.533 2.308 1.00 87.56 96 LYS A N 1
ATOM 800 C CA . LYS A 1 96 ? -10.751 4.916 2.876 1.00 87.56 96 LYS A CA 1
ATOM 801 C C . LYS A 1 96 ? -11.730 4.618 1.742 1.00 87.56 96 LYS A C 1
ATOM 803 O O . LYS A 1 96 ? -11.998 5.496 0.928 1.00 87.56 96 LYS A O 1
ATOM 808 N N . CYS A 1 97 ? -12.239 3.396 1.698 1.00 85.44 97 CYS A N 1
ATOM 809 C CA . CYS A 1 97 ? -13.256 2.962 0.745 1.00 85.44 97 CYS A CA 1
ATOM 810 C C . CYS A 1 97 ? -14.656 3.237 1.313 1.00 85.44 97 CYS A C 1
ATOM 812 O O . CYS A 1 97 ? -14.839 3.285 2.532 1.00 85.44 97 CYS A O 1
ATOM 814 N N . GLU A 1 98 ? -15.665 3.349 0.448 1.00 83.12 98 GLU A N 1
ATOM 815 C CA . GLU A 1 98 ? -17.052 3.613 0.869 1.00 83.12 98 GLU A CA 1
ATOM 816 C C . GLU A 1 98 ? -17.618 2.524 1.793 1.00 83.12 98 GLU A C 1
ATOM 818 O O . GLU A 1 98 ? -18.348 2.812 2.740 1.00 83.12 98 GLU A O 1
ATOM 823 N N . ASN A 1 99 ? -17.211 1.269 1.590 1.00 83.12 99 ASN A N 1
ATOM 824 C CA . ASN A 1 99 ? -17.600 0.135 2.436 1.00 83.12 99 ASN A CA 1
ATOM 825 C C . ASN A 1 99 ? -16.895 0.106 3.811 1.00 83.12 99 ASN A C 1
ATOM 827 O O . ASN A 1 99 ? -17.093 -0.826 4.595 1.00 83.12 99 ASN A O 1
ATOM 831 N N . GLY A 1 100 ? -16.069 1.107 4.119 1.00 85.06 100 GLY A N 1
ATOM 832 C CA . GLY A 1 100 ? -15.336 1.234 5.375 1.00 85.06 100 GLY A CA 1
ATOM 833 C C . GLY A 1 100 ? -14.025 0.451 5.441 1.00 85.06 100 GLY A C 1
ATOM 834 O O . GLY A 1 100 ? -13.322 0.593 6.434 1.00 85.06 100 GLY A O 1
ATOM 835 N N . ASN A 1 101 ? -13.676 -0.335 4.418 1.00 90.94 101 ASN A N 1
ATOM 836 C CA . ASN A 1 101 ? -12.330 -0.897 4.289 1.00 90.94 101 ASN A CA 1
ATOM 837 C C . ASN A 1 101 ? -11.335 0.190 3.870 1.00 90.94 101 ASN A C 1
ATOM 839 O O . ASN A 1 101 ? -11.711 1.298 3.479 1.00 90.94 101 ASN A O 1
ATOM 843 N N . TYR A 1 102 ? -10.054 -0.150 3.893 1.00 92.56 102 TYR A N 1
ATOM 844 C CA . TYR A 1 102 ? -8.987 0.729 3.437 1.00 92.56 102 TYR A CA 1
ATOM 845 C C . TYR A 1 102 ? -8.293 0.127 2.227 1.00 92.56 102 TYR A C 1
ATOM 847 O O . TYR A 1 102 ? -8.302 -1.081 2.020 1.00 92.56 102 TYR A O 1
ATOM 855 N N . MET A 1 103 ? -7.692 0.972 1.406 1.00 93.81 103 MET A N 1
ATOM 856 C CA . MET A 1 103 ? -6.888 0.570 0.265 1.00 93.81 103 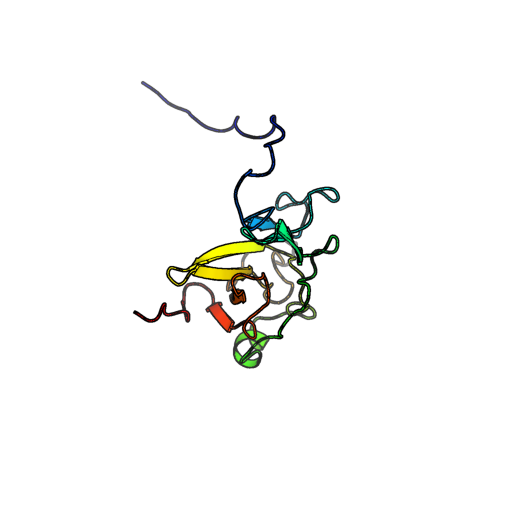MET A CA 1
ATOM 857 C C . MET A 1 103 ? -5.503 1.172 0.422 1.00 93.81 103 MET A C 1
ATOM 859 O O . MET A 1 103 ? -5.369 2.382 0.583 1.00 93.81 103 MET A O 1
ATOM 863 N N . MET A 1 104 ? -4.480 0.331 0.350 1.00 95.38 104 MET A N 1
ATOM 864 C CA . MET A 1 104 ? -3.101 0.765 0.204 1.00 95.38 104 MET A CA 1
ATOM 865 C C . MET A 1 104 ? -2.761 0.789 -1.278 1.00 95.38 104 MET A C 1
ATOM 867 O O . MET A 1 104 ? -2.940 -0.213 -1.962 1.00 95.38 104 MET A O 1
ATOM 871 N N . LE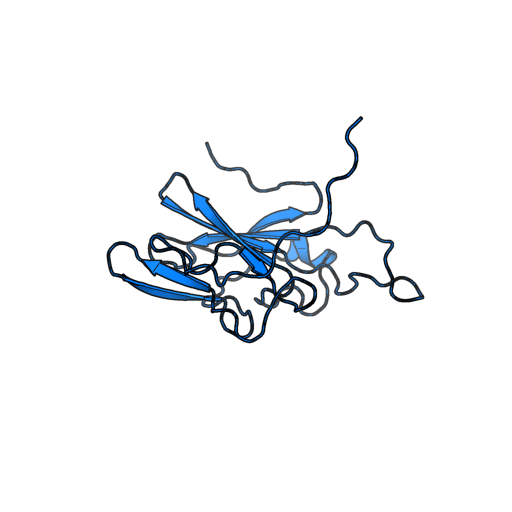U A 1 105 ? -2.252 1.916 -1.760 1.00 94.50 105 LEU A N 1
ATOM 872 C CA . LEU A 1 105 ? -1.612 2.053 -3.060 1.00 94.50 105 LEU A CA 1
ATOM 873 C C . LEU A 1 105 ? -0.104 2.050 -2.844 1.00 94.50 105 LEU A C 1
ATOM 875 O O . LEU A 1 105 ? 0.406 2.850 -2.064 1.00 94.50 105 LEU A O 1
ATOM 879 N N . TRP A 1 106 ? 0.611 1.184 -3.547 1.00 93.56 106 TRP A N 1
ATOM 880 C CA . TRP A 1 106 ? 2.059 1.049 -3.458 1.00 93.56 106 TRP A CA 1
ATOM 881 C C . TRP A 1 106 ? 2.684 1.252 -4.833 1.00 93.56 106 TRP A C 1
ATOM 883 O O . TRP A 1 106 ? 2.357 0.555 -5.793 1.00 93.56 106 TRP A O 1
ATOM 893 N N . GLN A 1 107 ? 3.572 2.237 -4.941 1.00 89.38 107 GLN A N 1
ATOM 894 C CA . GLN A 1 107 ? 4.370 2.449 -6.139 1.00 89.38 107 GLN A CA 1
ATOM 895 C C . GLN A 1 107 ? 5.595 1.533 -6.099 1.00 89.38 107 GLN A C 1
ATOM 897 O O . GLN A 1 107 ? 6.501 1.747 -5.291 1.00 89.38 107 GLN A O 1
ATOM 902 N N . VAL A 1 108 ? 5.616 0.550 -6.997 1.00 86.75 108 VAL A N 1
ATOM 903 C CA . VAL A 1 108 ? 6.747 -0.367 -7.191 1.00 86.75 108 VAL A CA 1
ATOM 904 C C . VAL A 1 108 ? 7.701 0.176 -8.250 1.00 86.75 108 VAL A C 1
ATOM 906 O O . VAL A 1 108 ? 7.296 0.911 -9.157 1.00 86.75 108 VAL A O 1
ATOM 909 N N . GLN A 1 109 ? 8.979 -0.156 -8.104 1.00 73.88 109 GLN A N 1
ATOM 910 C CA . GLN A 1 109 ? 10.041 0.297 -8.994 1.00 73.88 109 GLN A CA 1
ATOM 911 C C . GLN A 1 109 ? 10.024 -0.492 -10.305 1.00 73.88 109 GLN A C 1
ATOM 913 O O . GLN A 1 109 ? 10.110 -1.709 -10.247 1.00 73.88 109 GLN A O 1
ATOM 918 N N . PRO A 1 110 ? 9.975 0.139 -11.484 1.00 62.62 110 PRO A N 1
ATOM 919 C CA . PRO A 1 110 ? 10.383 -0.543 -12.701 1.00 62.62 110 PRO A CA 1
ATOM 920 C C . PRO A 1 110 ? 11.920 -0.613 -12.792 1.00 62.62 110 PRO A C 1
ATOM 922 O O . PRO A 1 110 ? 12.592 0.320 -12.359 1.00 62.62 110 PRO A O 1
ATOM 925 N N . ASP A 1 111 ? 12.425 -1.751 -13.284 1.00 58.31 111 ASP A N 1
ATOM 926 C CA . ASP A 1 111 ? 13.785 -2.114 -13.759 1.00 58.31 111 ASP A CA 1
ATOM 927 C C . ASP A 1 111 ? 15.065 -1.687 -13.002 1.00 58.31 111 ASP A C 1
ATOM 929 O O . ASP A 1 111 ? 16.155 -2.137 -13.356 1.00 58.31 111 ASP A O 1
ATOM 933 N N . GLY A 1 112 ? 14.975 -0.904 -11.927 1.00 51.88 112 GLY A N 1
ATOM 934 C CA . GLY A 1 112 ? 16.147 -0.394 -11.217 1.00 51.88 112 GLY A CA 1
ATOM 935 C C . GLY A 1 112 ? 16.806 0.821 -11.882 1.00 51.88 112 GLY A C 1
ATOM 936 O O . GLY A 1 112 ? 17.659 1.439 -11.252 1.00 51.88 112 GLY A O 1
ATOM 937 N N . ARG A 1 113 ? 16.406 1.207 -13.105 1.00 52.34 113 ARG A N 1
ATOM 938 C CA . ARG A 1 113 ? 17.099 2.205 -13.949 1.00 52.34 113 ARG A CA 1
ATOM 939 C C . ARG A 1 113 ? 16.433 3.568 -13.966 1.00 52.34 113 ARG A C 1
ATOM 941 O O . ARG A 1 113 ? 16.585 4.338 -14.915 1.00 52.34 113 ARG A O 1
ATOM 948 N N . PHE A 1 114 ? 15.733 3.895 -12.889 1.00 51.28 114 PHE A N 1
ATOM 949 C CA . PHE A 1 114 ? 15.286 5.255 -12.658 1.00 51.28 114 PHE A CA 1
ATOM 950 C C . PHE A 1 114 ? 16.538 6.156 -12.708 1.00 51.28 114 PHE A C 1
ATOM 952 O O . PHE A 1 114 ? 17.383 6.078 -11.818 1.00 51.28 114 PHE A O 1
ATOM 959 N N . TRP A 1 115 ? 16.645 6.955 -13.779 1.00 50.03 115 TRP A N 1
ATOM 960 C CA . TRP A 1 115 ? 17.700 7.933 -14.112 1.00 50.03 115 TRP A CA 1
ATOM 961 C C . TRP A 1 115 ? 18.910 7.521 -14.967 1.00 50.03 115 TRP A C 1
ATOM 963 O O . TRP A 1 115 ? 19.716 8.409 -15.219 1.00 50.03 115 TRP A O 1
ATOM 973 N N . GLU A 1 116 ? 19.063 6.311 -15.508 1.00 45.41 116 GLU A N 1
ATOM 974 C CA . GLU A 1 116 ? 20.302 5.999 -16.259 1.00 45.41 116 GLU A CA 1
ATOM 975 C C . GLU A 1 116 ? 20.210 6.301 -17.771 1.00 45.41 116 GLU A C 1
ATOM 977 O O . GLU A 1 116 ? 19.719 5.499 -18.563 1.00 45.41 116 GLU A O 1
ATOM 982 N N . ASP A 1 117 ? 20.709 7.471 -18.187 1.00 52.66 117 ASP A N 1
ATOM 983 C CA . ASP A 1 117 ? 21.349 7.615 -19.504 1.00 52.66 117 ASP A CA 1
ATOM 984 C C . ASP A 1 117 ? 22.860 7.304 -19.388 1.00 52.66 117 ASP A C 1
ATOM 986 O O . ASP A 1 117 ? 23.334 6.982 -18.299 1.00 52.66 117 ASP A O 1
ATOM 990 N N . GLU A 1 118 ? 23.647 7.405 -20.469 1.00 46.97 118 GLU A N 1
ATOM 991 C CA . GLU A 1 118 ? 25.104 7.123 -20.450 1.00 46.97 118 GLU A CA 1
ATOM 992 C C . GLU A 1 118 ? 25.918 8.010 -19.470 1.00 46.97 118 GLU A C 1
ATOM 994 O O . GLU A 1 118 ? 27.115 7.790 -19.283 1.00 46.97 118 GLU A O 1
ATOM 999 N N . THR A 1 119 ? 25.283 8.994 -18.817 1.00 53.56 119 THR A N 1
ATOM 1000 C CA . THR A 1 119 ? 25.851 9.850 -17.762 1.00 53.56 119 THR A CA 1
ATOM 1001 C C . THR A 1 119 ? 25.083 9.812 -16.432 1.00 53.56 119 THR A C 1
ATOM 1003 O O . THR A 1 119 ? 25.451 10.525 -15.497 1.00 53.56 119 THR A O 1
ATOM 1006 N N . GLY A 1 120 ? 24.047 8.980 -16.312 1.00 48.59 120 GLY A N 1
ATOM 1007 C CA . GLY A 1 120 ? 23.257 8.824 -15.092 1.00 48.59 120 GLY A CA 1
ATOM 1008 C C . GLY A 1 120 ? 22.184 9.894 -14.848 1.00 48.59 120 GLY A C 1
ATOM 1009 O O . GLY A 1 120 ? 21.810 10.086 -13.690 1.00 48.59 120 GLY A O 1
ATOM 1010 N N . PHE A 1 121 ? 21.679 10.597 -15.877 1.00 41.62 121 PHE A N 1
ATOM 1011 C CA . PHE A 1 121 ? 20.503 11.471 -15.727 1.00 41.62 121 PHE A CA 1
ATOM 1012 C C . PHE A 1 121 ? 19.503 11.446 -16.907 1.00 41.62 121 PHE A C 1
ATOM 1014 O O . PHE A 1 121 ? 19.551 12.265 -17.812 1.00 41.62 121 PHE A O 1
ATOM 1021 N N . GLY A 1 122 ? 18.474 10.601 -16.781 1.00 51.28 122 GLY A N 1
ATOM 1022 C CA . GLY A 1 122 ? 17.083 10.850 -17.204 1.00 51.28 122 GLY A CA 1
ATOM 1023 C C . GLY A 1 122 ? 16.779 11.042 -18.697 1.00 51.28 122 GLY A C 1
ATOM 1024 O O . GLY A 1 122 ? 16.835 12.162 -19.199 1.00 51.28 122 GLY A O 1
ATOM 1025 N N . SER A 1 123 ? 16.269 9.999 -19.370 1.00 42.31 123 SER A N 1
ATOM 1026 C CA . SER A 1 123 ? 15.471 10.141 -20.611 1.00 42.31 123 SER A CA 1
ATOM 1027 C C . SER A 1 123 ? 14.729 8.868 -21.055 1.00 42.31 123 SER A C 1
ATOM 1029 O O . SER A 1 123 ? 14.698 8.543 -22.241 1.00 42.31 123 SER A O 1
ATOM 1031 N N . THR A 1 124 ? 14.046 8.162 -20.153 1.00 46.06 124 THR A N 1
ATOM 1032 C CA . THR A 1 124 ? 13.020 7.190 -20.569 1.00 46.06 124 THR A CA 1
ATOM 1033 C C . THR A 1 124 ? 11.658 7.535 -19.995 1.00 46.06 124 THR A C 1
ATOM 1035 O O . THR A 1 124 ? 11.508 7.999 -18.867 1.00 46.06 124 THR A O 1
ATOM 1038 N N . SER A 1 125 ? 10.643 7.379 -20.847 1.00 49.84 125 SER A N 1
ATOM 1039 C CA . SER A 1 125 ? 9.229 7.425 -20.486 1.00 49.84 125 SER A CA 1
ATOM 1040 C C . SER A 1 125 ? 8.940 6.237 -19.566 1.00 49.84 125 SER A C 1
ATOM 1042 O O . SER A 1 125 ? 8.424 5.211 -20.013 1.00 49.84 125 SER A O 1
ATOM 1044 N N . ASP A 1 126 ? 9.315 6.356 -18.298 1.00 61.31 126 ASP A N 1
ATOM 1045 C CA . ASP A 1 126 ? 9.236 5.232 -17.380 1.00 61.31 126 ASP A CA 1
ATOM 1046 C C . ASP A 1 126 ? 7.785 4.934 -17.014 1.00 61.31 126 ASP A C 1
ATOM 1048 O O . ASP A 1 126 ? 6.975 5.793 -16.640 1.00 61.31 126 ASP A O 1
ATOM 1052 N N . VAL A 1 127 ? 7.447 3.660 -17.158 1.00 74.31 127 VAL A N 1
ATOM 1053 C CA . VAL A 1 127 ? 6.120 3.134 -16.889 1.00 74.31 127 VAL A CA 1
ATOM 1054 C C . VAL A 1 127 ? 5.948 3.041 -15.376 1.00 74.31 127 VAL A C 1
ATOM 1056 O O . VAL A 1 127 ? 6.393 2.094 -14.737 1.00 74.31 127 VAL A O 1
ATOM 1059 N N . LYS A 1 128 ? 5.280 4.033 -14.781 1.00 82.38 128 LYS A N 1
ATOM 1060 C CA . LYS A 1 128 ? 4.919 3.997 -13.359 1.00 82.38 128 LYS A CA 1
ATOM 1061 C C . LYS A 1 128 ? 3.965 2.836 -13.084 1.00 82.38 128 LYS A C 1
ATOM 1063 O O . LYS A 1 128 ? 2.857 2.819 -13.620 1.00 82.38 128 LYS A O 1
ATOM 1068 N N . ILE A 1 129 ? 4.344 1.922 -12.197 1.00 87.69 129 ILE A N 1
ATOM 1069 C CA . ILE A 1 129 ? 3.478 0.815 -11.785 1.00 87.69 129 ILE A CA 1
ATOM 1070 C C . ILE A 1 129 ? 2.994 1.068 -10.362 1.00 87.69 129 ILE A C 1
ATOM 1072 O O . ILE A 1 129 ? 3.774 1.322 -9.445 1.00 87.69 129 ILE A O 1
ATOM 1076 N N . ILE A 1 130 ? 1.675 1.048 -10.197 1.00 91.75 130 ILE A N 1
ATOM 1077 C CA . ILE A 1 130 ? 1.019 1.148 -8.897 1.00 91.75 130 ILE A CA 1
ATOM 1078 C C . ILE A 1 130 ? 0.298 -0.169 -8.668 1.00 91.75 130 ILE A C 1
ATOM 1080 O O . ILE A 1 130 ? -0.507 -0.595 -9.502 1.00 91.75 130 ILE A O 1
ATOM 1084 N N . LEU A 1 131 ? 0.574 -0.785 -7.528 1.00 94.88 131 LEU A N 1
ATOM 1085 C CA . LEU A 1 131 ? -0.179 -1.907 -7.000 1.00 94.88 131 LEU A CA 1
ATOM 1086 C C . LEU A 1 131 ? -1.149 -1.416 -5.929 1.00 94.88 131 LEU A C 1
ATOM 1088 O O . LEU A 1 131 ? -0.926 -0.372 -5.317 1.00 94.88 131 LEU A O 1
ATOM 1092 N N . TYR A 1 132 ? -2.216 -2.167 -5.688 1.00 96.25 132 TYR A N 1
ATOM 1093 C CA . TYR A 1 132 ? -3.139 -1.911 -4.595 1.00 96.25 132 TYR A CA 1
ATOM 1094 C C . TYR A 1 132 ? -3.506 -3.184 -3.842 1.00 96.25 132 TYR A C 1
ATOM 1096 O O . TYR A 1 132 ? -3.640 -4.242 -4.451 1.00 96.25 132 TYR A O 1
ATOM 1104 N N . ALA A 1 133 ? -3.717 -3.072 -2.537 1.00 97.19 133 ALA A N 1
ATOM 1105 C CA . ALA A 1 133 ? -4.309 -4.118 -1.710 1.00 97.19 133 ALA A CA 1
ATOM 1106 C C . ALA A 1 133 ? -5.332 -3.497 -0.758 1.00 97.19 133 ALA A C 1
ATOM 1108 O O . ALA A 1 133 ? -5.186 -2.344 -0.345 1.00 97.19 133 ALA A O 1
ATOM 1109 N N . PHE A 1 134 ? -6.372 -4.255 -0.414 1.00 96.19 134 PHE A N 1
ATOM 1110 C CA . PHE A 1 134 ? -7.348 -3.823 0.582 1.00 96.19 134 PHE A CA 1
ATOM 1111 C C . PHE A 1 134 ? -6.935 -4.276 1.978 1.00 96.19 134 PHE A C 1
ATOM 1113 O O . PHE A 1 134 ? -6.453 -5.396 2.142 1.00 96.19 134 PHE A O 1
ATOM 1120 N N . LEU A 1 135 ? -7.199 -3.427 2.963 1.00 95.81 135 LEU A N 1
ATOM 1121 C CA . LEU A 1 135 ? -7.136 -3.733 4.380 1.00 95.81 135 LEU A CA 1
ATOM 1122 C C . LEU A 1 135 ? -8.555 -3.719 4.960 1.00 95.81 135 LEU A C 1
ATOM 1124 O O . LEU A 1 135 ? -9.374 -2.877 4.574 1.00 95.81 135 LEU A O 1
ATOM 1128 N N . ASN A 1 136 ? -8.855 -4.648 5.865 1.00 94.31 136 ASN A N 1
ATOM 1129 C CA . ASN A 1 136 ? -10.100 -4.643 6.636 1.00 94.31 136 ASN A CA 1
ATOM 1130 C C . ASN A 1 136 ? -10.090 -3.508 7.684 1.00 94.31 136 ASN A C 1
ATOM 1132 O O . ASN A 1 136 ? -9.185 -2.668 7.717 1.00 94.31 136 ASN A O 1
ATOM 1136 N N . ARG A 1 137 ? -11.116 -3.461 8.537 1.00 91.12 137 ARG A N 1
ATOM 1137 C CA . ARG A 1 137 ? -11.259 -2.434 9.585 1.00 91.12 137 ARG A CA 1
ATOM 1138 C C . ARG A 1 137 ? -10.359 -2.689 10.796 1.00 91.12 137 ARG A C 1
ATOM 1140 O O . ARG A 1 137 ? -10.307 -1.874 11.710 1.00 91.12 137 ARG A O 1
ATOM 1147 N N . GLU A 1 138 ? -9.631 -3.795 10.772 1.00 91.88 138 GLU A N 1
ATOM 1148 C CA . GLU A 1 138 ? -8.685 -4.247 11.780 1.00 91.88 138 GLU A CA 1
ATOM 1149 C C . GLU A 1 138 ? -7.224 -4.026 11.335 1.00 91.88 138 GLU A C 1
ATOM 1151 O O . GLU A 1 138 ? -6.298 -4.205 12.124 1.00 91.88 138 GLU A O 1
ATOM 1156 N N . GLY A 1 139 ? -7.006 -3.573 10.093 1.00 92.31 139 GLY A N 1
ATOM 1157 C CA . GLY A 1 139 ? -5.680 -3.325 9.528 1.00 92.31 139 GLY A CA 1
ATOM 1158 C C . GLY A 1 139 ? -5.007 -4.560 8.919 1.00 92.31 139 GLY A C 1
ATOM 1159 O O . GLY A 1 139 ? -3.805 -4.528 8.665 1.00 92.31 139 GLY A O 1
ATOM 1160 N N . ASP A 1 140 ? -5.745 -5.640 8.665 1.00 95.69 140 ASP A N 1
ATOM 1161 C CA . ASP A 1 140 ? -5.253 -6.834 7.974 1.00 95.69 140 ASP A CA 1
ATOM 1162 C C . ASP A 1 140 ? -5.483 -6.748 6.470 1.00 95.69 140 ASP A C 1
ATOM 1164 O O . ASP A 1 140 ? -6.569 -6.382 6.011 1.00 95.69 140 ASP A O 1
ATOM 1168 N N . PHE A 1 141 ? -4.493 -7.180 5.690 1.00 97.19 141 PHE A N 1
ATOM 1169 C CA . PHE A 1 141 ? -4.671 -7.363 4.256 1.00 97.19 141 PHE A CA 1
ATOM 1170 C C . PHE A 1 141 ? -5.724 -8.440 3.964 1.00 97.19 141 PHE A C 1
ATOM 1172 O O . PHE A 1 141 ? -5.610 -9.586 4.390 1.00 97.19 141 PHE A O 1
ATOM 1179 N N . ILE A 1 142 ? -6.737 -8.077 3.177 1.00 96.31 142 ILE A N 1
ATOM 1180 C CA . ILE A 1 142 ? -7.839 -8.972 2.782 1.00 96.31 142 ILE A CA 1
ATOM 1181 C C . ILE A 1 142 ? -7.397 -9.933 1.663 1.00 96.31 142 ILE A C 1
ATOM 1183 O O . ILE A 1 142 ? -8.005 -10.978 1.437 1.00 96.31 142 ILE A O 1
ATOM 1187 N N . GLY A 1 143 ? -6.342 -9.581 0.930 1.00 96.12 143 GLY A N 1
ATOM 1188 C CA . GLY A 1 143 ? -5.826 -10.373 -0.177 1.00 96.12 143 GLY A CA 1
ATOM 1189 C C . GLY A 1 143 ? -4.548 -9.783 -0.772 1.00 96.12 143 GLY A C 1
ATOM 1190 O O . GLY A 1 143 ? -4.085 -8.737 -0.309 1.00 96.12 143 GLY A O 1
ATOM 1191 N N . PRO A 1 144 ? -3.981 -10.448 -1.793 1.00 97.56 144 PRO A N 1
ATOM 1192 C CA . PRO A 1 144 ? -2.734 -10.031 -2.421 1.00 97.56 144 PRO A CA 1
ATOM 1193 C C . PRO A 1 144 ? -2.852 -8.653 -3.077 1.00 97.56 144 PRO A C 1
ATOM 1195 O O . PRO A 1 144 ? -3.940 -8.200 -3.450 1.00 97.56 144 PRO A O 1
ATOM 1198 N N . PHE A 1 145 ? -1.703 -8.014 -3.280 1.00 97.06 145 PHE A N 1
ATOM 1199 C CA . PHE A 1 145 ? -1.600 -6.827 -4.113 1.00 97.06 145 PHE A CA 1
ATOM 1200 C C . PHE A 1 145 ? -1.985 -7.145 -5.559 1.00 97.06 145 PHE A C 1
ATOM 1202 O O . PHE A 1 145 ? -1.608 -8.173 -6.117 1.00 97.06 145 PHE A O 1
ATOM 1209 N N . ARG A 1 146 ? -2.716 -6.226 -6.180 1.00 95.38 146 ARG A N 1
ATOM 1210 C CA . ARG A 1 146 ? -3.182 -6.287 -7.566 1.00 95.38 146 ARG A CA 1
ATOM 1211 C C . ARG A 1 146 ? -2.735 -5.054 -8.323 1.00 95.38 146 ARG A C 1
ATOM 1213 O O . ARG A 1 146 ? -2.436 -4.020 -7.735 1.00 95.38 146 ARG A O 1
ATOM 1220 N N . ILE A 1 147 ? -2.734 -5.135 -9.644 1.00 93.75 147 ILE A N 1
ATOM 1221 C CA . ILE A 1 147 ? -2.347 -4.014 -10.498 1.00 93.75 147 ILE A CA 1
ATOM 1222 C C . ILE A 1 147 ? -3.423 -2.927 -10.431 1.00 93.75 147 ILE A C 1
ATOM 1224 O O . ILE A 1 147 ? -4.568 -3.140 -10.828 1.00 93.75 147 ILE A O 1
ATOM 1228 N N . TYR A 1 148 ? -3.045 -1.738 -9.965 1.00 93.75 148 TYR A N 1
ATOM 1229 C CA . TYR A 1 148 ? -3.892 -0.550 -10.030 1.00 93.75 148 TYR A CA 1
ATOM 1230 C C . TYR A 1 148 ? -3.706 0.162 -11.371 1.00 93.75 148 TYR A C 1
ATOM 1232 O O . TYR A 1 148 ? -4.677 0.446 -12.080 1.00 93.75 148 TYR A O 1
ATOM 1240 N N . SER A 1 149 ? -2.450 0.420 -11.747 1.00 90.44 149 SER A N 1
ATOM 1241 C CA . SER A 1 149 ? -2.091 1.055 -13.016 1.00 90.44 149 SER A CA 1
ATOM 1242 C C . SER A 1 149 ? -0.699 0.666 -13.502 1.00 90.44 149 SER A C 1
ATOM 1244 O O . SER A 1 149 ? 0.202 0.444 -12.695 1.00 90.44 149 SER A O 1
ATOM 1246 N N . ILE A 1 150 ? -0.525 0.685 -14.823 1.00 87.88 150 ILE A N 1
ATOM 1247 C CA . ILE A 1 150 ? 0.762 0.569 -15.519 1.00 87.88 150 ILE A CA 1
ATOM 1248 C C . ILE A 1 150 ? 0.861 1.770 -16.465 1.00 87.88 150 ILE A C 1
ATOM 1250 O O . ILE A 1 150 ? 0.086 1.891 -17.419 1.00 87.88 150 ILE A O 1
ATOM 1254 N N . GLY A 1 151 ? 1.763 2.703 -16.166 1.00 83.94 151 GLY A N 1
ATOM 1255 C CA . GLY A 1 151 ? 1.850 3.994 -16.843 1.00 83.94 151 GLY A CA 1
ATOM 1256 C C . GLY A 1 151 ? 0.543 4.779 -16.704 1.00 83.94 151 GLY A C 1
ATOM 1257 O O . GLY A 1 151 ? 0.025 4.966 -15.604 1.00 83.94 151 GLY A O 1
ATOM 1258 N N . SER A 1 152 ? -0.017 5.221 -17.829 1.00 82.81 152 SER A N 1
ATOM 1259 C CA . SER A 1 152 ? -1.310 5.919 -17.873 1.00 82.81 152 SER A CA 1
ATOM 1260 C C . SER A 1 152 ? -2.525 4.982 -17.842 1.00 82.81 152 SER A C 1
ATOM 1262 O O . SER A 1 152 ? -3.649 5.442 -17.629 1.00 82.81 152 SER A O 1
ATOM 1264 N N . ARG A 1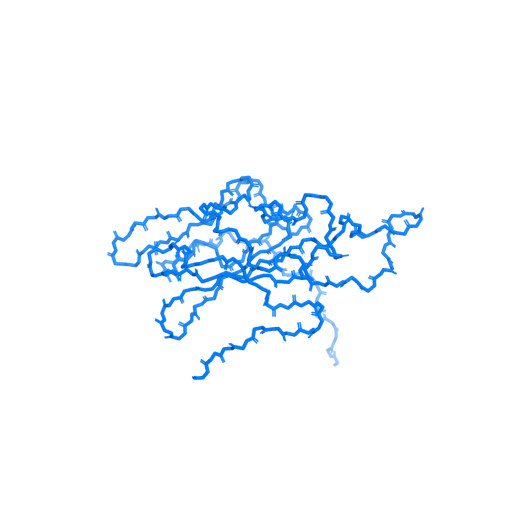 153 ? -2.335 3.671 -18.045 1.00 85.81 153 ARG A N 1
ATOM 1265 C CA . ARG A 1 153 ? -3.431 2.699 -18.110 1.00 85.81 153 ARG A CA 1
ATOM 1266 C C . ARG A 1 153 ? -3.837 2.256 -16.708 1.00 85.81 153 ARG A C 1
ATOM 1268 O O . ARG A 1 153 ? -3.043 1.653 -15.989 1.00 85.81 153 ARG A O 1
ATOM 1275 N N . LYS A 1 154 ? -5.096 2.507 -16.342 1.00 86.56 154 LYS A N 1
ATOM 1276 C CA . LYS A 1 154 ? -5.713 1.999 -15.109 1.00 86.56 154 LYS A CA 1
ATOM 1277 C C . LYS A 1 154 ? -6.354 0.631 -15.345 1.00 86.56 154 LYS A C 1
ATOM 1279 O O . LYS A 1 154 ? -7.056 0.436 -16.336 1.00 86.56 154 LYS A O 1
ATOM 1284 N N . TYR A 1 155 ? -6.113 -0.287 -14.418 1.00 85.94 155 TYR A N 1
ATOM 1285 C CA . TYR A 1 155 ? -6.700 -1.629 -14.377 1.00 85.94 155 TYR A CA 1
ATOM 1286 C C . TYR A 1 155 ? -7.725 -1.755 -13.252 1.00 85.94 155 TYR A C 1
ATOM 1288 O O . TYR A 1 155 ? -8.664 -2.542 -13.360 1.00 85.94 155 TYR A O 1
ATOM 1296 N N . PHE A 1 156 ? -7.590 -0.930 -12.212 1.00 82.88 156 PHE A N 1
ATOM 1297 C CA . PHE A 1 156 ? -8.594 -0.822 -11.170 1.00 82.88 156 PHE A CA 1
ATOM 1298 C C . PHE A 1 156 ? -9.912 -0.281 -11.728 1.00 82.88 156 PHE A C 1
ATOM 1300 O O . PHE A 1 156 ? -9.953 0.769 -12.377 1.00 82.88 156 PHE A O 1
ATOM 1307 N N . ARG A 1 157 ? -10.991 -1.003 -11.433 1.00 72.06 157 ARG A N 1
ATOM 1308 C CA . ARG A 1 157 ? -12.365 -0.529 -11.547 1.00 72.06 157 ARG A CA 1
ATOM 1309 C C . ARG A 1 157 ? -12.973 -0.661 -10.165 1.00 72.06 157 ARG A C 1
ATOM 1311 O O . ARG A 1 157 ? -13.091 -1.780 -9.661 1.00 72.06 157 ARG A O 1
ATOM 1318 N N . GLU A 1 158 ? -13.309 0.468 -9.560 1.00 61.34 158 GLU A N 1
ATOM 1319 C CA . GLU A 1 158 ? -14.194 0.474 -8.403 1.00 61.34 158 GLU A CA 1
ATOM 1320 C C . GLU A 1 158 ? -15.495 -0.167 -8.888 1.00 61.34 158 GLU A C 1
ATOM 1322 O O . GLU A 1 158 ? -16.053 0.260 -9.901 1.00 61.34 158 GLU A O 1
ATOM 1327 N N . ARG A 1 159 ? -15.871 -1.314 -8.315 1.00 51.38 159 ARG A N 1
ATOM 1328 C CA . ARG A 1 159 ? -17.154 -1.917 -8.678 1.00 51.38 159 ARG A CA 1
ATOM 1329 C C . ARG A 1 159 ? -18.225 -1.006 -8.085 1.00 51.38 159 ARG A C 1
ATOM 1331 O O . ARG A 1 159 ? -18.216 -0.829 -6.870 1.00 51.38 159 ARG A O 1
ATOM 1338 N N . GLU A 1 160 ? -19.051 -0.433 -8.959 1.00 36.56 160 GLU A N 1
ATOM 1339 C CA . GLU A 1 160 ? -20.314 0.238 -8.618 1.00 36.56 160 GLU A CA 1
ATOM 1340 C C . GLU A 1 160 ? -21.249 -0.683 -7.820 1.00 36.56 160 GLU A C 1
ATOM 1342 O O . GLU A 1 160 ? -21.211 -1.919 -8.056 1.00 36.56 160 GLU A O 1
#

pLDDT: mean 74.78, std 20.13, range [29.53, 97.56]

Sequence (160 aa):
MKKNKNHKWIIKNYVETPSEYPFTQWLVYGAEIYGYKKNDPVVEFVNEETKERKMIINWERDIVDFPGIENKDDILPYMGEGSLYPQVAYGACFQKCENGNYMMLWQVQPDGRFWEDETGFGSTSDVKIILYAFLNREGDFIGPFRIYSIGSRKYFRERE

Radius of gyration: 17.74 Å; chains: 1; bounding box: 46×57×41 Å